Protein AF-A0AAU9AAH5-F1 (afdb_monomer_lite)

InterPro domains:
  IPR025161 Insertion element IS402-like domain [PF13340] (11-84)

Secondary structure (DSSP, 8-state):
--GGG-------HHHHHHHHHHHHHHS---GGGHHHHHHHHHHHHHHHTS---GGGS-HHHH--HHHHHHHHHHHHHTTHHHHHHHTT-S-HHHHHHHHHHHHHHHHHHHHHHHHHHHHHHHHTT--

Organism: Lysobacter enzymogenes (NCBI:txid69)

Radius of gyration: 17.0 Å; chains: 1; bounding box: 35×43×49 Å

Sequence (127 aa):
MNDADATRVWMRDEEWAAIRSVASEIVLLRAVHDGNDRRFVNAALSVMVGNCYWMSLPPEQFGDWKSNRSRNDRWIERGVWAHLVERGAVAEEWSRKIAERSDRHRRQKQRRATRRRVKLLDDDRWE

pLDDT: mean 86.55, std 11.29, range [44.31, 96.44]

Foldseek 3Di:
DDCVQQDQADDDPQLLVLLCVLLCVQDPDDPVCSVLVNLLVSLLLSVQQSVDDLVPDDCVRRNRSVVSVVVSLVCLVSCSLVRCLVSVSHDPSSSVSSVVVSVVSVVVVVVVVVVVVVVVVVVVVPD

Structure (mmCIF, N/CA/C/O backbone):
data_AF-A0AAU9AAH5-F1
#
_entry.id   AF-A0AAU9AAH5-F1
#
loop_
_atom_site.group_PDB
_atom_site.id
_atom_site.type_symbol
_atom_site.label_atom_id
_atom_site.label_alt_id
_atom_site.label_comp_id
_atom_site.label_asym_id
_atom_site.label_entity_id
_atom_site.label_seq_id
_atom_site.pdbx_PDB_ins_code
_atom_site.Cartn_x
_atom_site.Cartn_y
_atom_site.Cartn_z
_atom_site.occupancy
_atom_site.B_iso_or_equiv
_atom_site.auth_seq_id
_atom_site.auth_comp_id
_atom_site.auth_asym_id
_atom_site.auth_atom_id
_atom_site.pdbx_PDB_model_num
ATOM 1 N N . MET A 1 1 ? -5.318 10.405 -19.243 1.00 47.59 1 MET A N 1
ATOM 2 C CA . MET A 1 1 ? -5.981 10.106 -17.955 1.00 47.59 1 MET A CA 1
ATOM 3 C C . MET A 1 1 ? -5.933 11.406 -17.176 1.00 47.59 1 MET A C 1
ATOM 5 O O . MET A 1 1 ? -4.836 11.926 -17.036 1.00 47.59 1 MET A O 1
ATOM 9 N N . ASN A 1 2 ? -7.089 11.995 -16.872 1.00 44.31 2 ASN A N 1
ATOM 10 C CA . ASN A 1 2 ? -7.224 13.384 -16.424 1.00 44.31 2 ASN A CA 1
ATOM 11 C C . ASN A 1 2 ? -6.700 13.537 -14.982 1.00 44.31 2 ASN A C 1
ATOM 13 O O . ASN A 1 2 ? -7.076 12.734 -14.131 1.00 44.31 2 ASN A O 1
ATOM 17 N N . ASP A 1 3 ? -5.883 14.554 -14.693 1.00 51.50 3 ASP A N 1
ATOM 18 C CA . ASP A 1 3 ? -5.394 14.835 -13.326 1.00 51.50 3 ASP A CA 1
ATOM 19 C C . ASP A 1 3 ? -6.527 15.233 -12.358 1.00 51.50 3 ASP A C 1
ATOM 21 O O . ASP A 1 3 ? -6.347 15.214 -11.142 1.00 51.50 3 ASP A O 1
ATOM 25 N N . ALA A 1 4 ? -7.718 15.525 -12.893 1.00 55.56 4 ALA A N 1
ATOM 26 C CA . ALA A 1 4 ? -8.913 15.905 -12.144 1.00 55.56 4 ALA A CA 1
ATOM 27 C C . ALA A 1 4 ? -9.431 14.828 -11.164 1.00 55.56 4 ALA A C 1
ATOM 29 O O . ALA A 1 4 ? -10.118 15.181 -10.213 1.00 55.56 4 ALA A O 1
ATOM 30 N N . ASP A 1 5 ? -9.068 13.550 -11.345 1.00 59.94 5 ASP A N 1
ATOM 31 C CA . ASP A 1 5 ? -9.505 12.444 -10.468 1.00 59.94 5 ASP A CA 1
ATOM 32 C C . ASP A 1 5 ? -8.430 11.995 -9.454 1.00 59.94 5 ASP A C 1
ATOM 34 O O . ASP A 1 5 ? -8.629 11.020 -8.720 1.00 59.94 5 ASP A O 1
ATOM 38 N N . ALA A 1 6 ? -7.268 12.660 -9.415 1.00 74.31 6 ALA A N 1
ATOM 39 C CA . ALA A 1 6 ? -6.146 12.256 -8.572 1.00 74.31 6 ALA A CA 1
ATOM 40 C C . ALA A 1 6 ? -6.395 12.594 -7.089 1.00 74.31 6 ALA A C 1
ATOM 42 O O . ALA A 1 6 ? -6.155 13.714 -6.640 1.00 74.31 6 ALA A O 1
ATOM 43 N N . THR A 1 7 ? -6.824 11.607 -6.302 1.00 85.06 7 THR A N 1
ATOM 44 C CA . THR A 1 7 ? -7.087 11.772 -4.862 1.00 85.06 7 THR A CA 1
ATOM 45 C C . THR A 1 7 ? -5.998 11.110 -4.026 1.00 85.06 7 THR A C 1
ATOM 47 O O . THR A 1 7 ? -5.771 9.905 -4.107 1.00 85.06 7 THR A O 1
ATOM 50 N N . ARG A 1 8 ? -5.330 11.890 -3.174 1.00 90.12 8 ARG A N 1
ATOM 51 C CA . ARG A 1 8 ? -4.369 11.355 -2.199 1.00 90.12 8 ARG A CA 1
ATOM 52 C C . ARG A 1 8 ? -5.121 10.693 -1.049 1.00 90.12 8 ARG A C 1
ATOM 54 O O . ARG A 1 8 ? -6.071 11.266 -0.526 1.00 90.12 8 ARG A O 1
ATOM 61 N N . VAL A 1 9 ? -4.678 9.507 -0.652 1.00 90.75 9 VAL A N 1
ATOM 62 C CA . VAL A 1 9 ? -5.309 8.707 0.402 1.00 90.75 9 VAL A CA 1
ATOM 63 C C . VAL A 1 9 ? -4.529 8.853 1.703 1.00 90.75 9 VAL A C 1
ATOM 65 O O . VAL A 1 9 ? -3.312 8.658 1.735 1.00 90.75 9 VAL A O 1
ATOM 68 N N . TRP A 1 10 ? -5.260 9.154 2.775 1.00 92.00 10 TRP A N 1
ATOM 69 C CA . TRP A 1 10 ? -4.756 9.226 4.142 1.00 92.00 10 TRP A CA 1
ATOM 70 C C . TRP A 1 10 ? -5.583 8.305 5.024 1.00 92.00 10 TRP A C 1
ATOM 72 O O . TRP A 1 10 ? -6.751 8.582 5.281 1.00 92.00 10 TRP A O 1
ATOM 82 N N . MET A 1 11 ? -4.978 7.208 5.470 1.00 92.25 11 MET A N 1
ATOM 83 C CA . MET A 1 11 ? -5.660 6.260 6.344 1.00 92.25 11 MET A CA 1
ATOM 84 C C . MET A 1 11 ? -5.814 6.815 7.755 1.00 92.25 11 MET A C 1
ATOM 86 O O . MET A 1 11 ? -4.875 7.416 8.295 1.00 92.25 11 MET A O 1
ATOM 90 N N . ARG A 1 12 ? -6.948 6.518 8.382 1.00 93.94 12 ARG A N 1
ATOM 91 C CA . ARG A 1 12 ? -7.157 6.651 9.827 1.00 93.94 12 ARG A CA 1
ATOM 92 C C . ARG A 1 12 ? -6.342 5.595 10.580 1.00 93.94 12 ARG A C 1
ATOM 94 O O . ARG A 1 12 ? -5.860 4.622 9.999 1.00 93.94 12 ARG A O 1
ATOM 101 N N . ASP A 1 13 ? -6.169 5.791 11.882 1.00 93.19 13 ASP A N 1
ATOM 102 C CA . ASP A 1 13 ? -5.377 4.879 12.720 1.00 93.19 13 ASP A CA 1
ATOM 103 C C . ASP A 1 13 ? -5.978 3.467 12.761 1.00 93.19 13 ASP A C 1
ATOM 105 O O . ASP A 1 1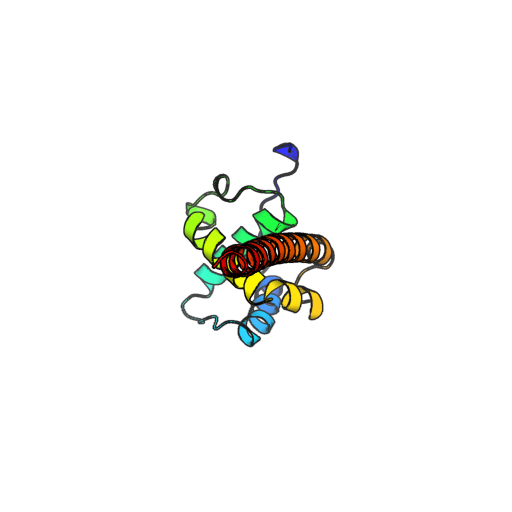3 ? -5.243 2.484 12.711 1.00 93.19 13 ASP A O 1
ATOM 109 N N . GLU A 1 14 ? -7.309 3.364 12.768 1.00 94.38 14 GLU A N 1
ATOM 110 C CA . GLU A 1 14 ? -8.043 2.093 12.717 1.00 94.38 14 GLU A CA 1
ATOM 111 C C . GLU A 1 14 ? -7.816 1.329 11.401 1.00 94.38 14 GLU A C 1
ATOM 113 O O . GLU A 1 14 ? -7.552 0.127 11.414 1.00 94.38 14 GLU A O 1
ATOM 118 N N . GLU A 1 15 ? -7.833 2.036 10.267 1.00 94.62 15 GLU A N 1
ATOM 119 C CA . GLU A 1 15 ? -7.599 1.459 8.939 1.00 94.62 15 GLU A CA 1
ATOM 120 C C . GLU A 1 15 ? -6.155 0.962 8.841 1.00 94.62 15 GLU A C 1
ATOM 122 O O . GLU A 1 15 ? -5.885 -0.129 8.337 1.00 94.62 15 GLU A O 1
ATOM 127 N N . TRP A 1 16 ? -5.215 1.736 9.394 1.00 94.81 16 TRP A N 1
ATOM 128 C CA . TRP A 1 16 ? -3.829 1.308 9.490 1.00 94.81 16 TRP A CA 1
ATOM 129 C C . TRP A 1 16 ? -3.667 0.069 10.373 1.00 94.81 16 TRP A C 1
ATOM 131 O O . TRP A 1 16 ? -2.972 -0.865 9.976 1.00 94.81 16 TRP A O 1
ATOM 141 N N . ALA A 1 17 ? -4.310 0.027 11.539 1.00 94.06 17 ALA A N 1
ATOM 142 C CA . ALA A 1 17 ? -4.227 -1.111 12.448 1.00 94.06 17 ALA A CA 1
ATOM 143 C C . ALA A 1 17 ? -4.736 -2.407 11.791 1.00 94.06 17 ALA A C 1
ATOM 145 O O . ALA A 1 17 ? -4.065 -3.440 11.882 1.00 94.06 17 ALA A O 1
ATOM 146 N N . ALA A 1 18 ? -5.858 -2.342 11.066 1.00 95.06 18 ALA A N 1
ATOM 147 C CA . ALA A 1 18 ? -6.409 -3.476 10.325 1.00 95.06 18 ALA A CA 1
ATOM 148 C C . ALA A 1 18 ? -5.435 -3.984 9.247 1.00 95.06 18 ALA A C 1
ATOM 150 O O . ALA A 1 18 ? -5.104 -5.174 9.206 1.00 95.06 18 ALA A O 1
ATOM 151 N N . ILE A 1 19 ? -4.902 -3.075 8.420 1.00 94.88 19 ILE A N 1
ATOM 152 C CA . ILE A 1 19 ? -3.924 -3.419 7.379 1.00 94.88 19 ILE A CA 1
ATOM 153 C C . ILE A 1 19 ? -2.658 -3.999 7.991 1.00 94.88 19 ILE A C 1
ATOM 155 O O . ILE A 1 19 ? -2.157 -5.014 7.513 1.00 94.88 19 ILE A O 1
ATOM 159 N N . ARG A 1 20 ? -2.126 -3.372 9.042 1.00 94.31 20 ARG A N 1
ATOM 160 C CA . ARG A 1 20 ? -0.901 -3.815 9.705 1.00 94.31 20 ARG A CA 1
ATOM 161 C C . ARG A 1 20 ? -1.053 -5.229 10.248 1.00 94.31 20 ARG A C 1
ATOM 163 O O . ARG A 1 20 ? -0.141 -6.030 10.052 1.00 94.31 20 ARG A O 1
ATOM 170 N N . SER A 1 21 ? -2.184 -5.534 10.887 1.00 93.19 21 SER A N 1
ATOM 171 C CA . SER A 1 21 ? -2.462 -6.863 11.435 1.00 93.19 21 SER A CA 1
ATOM 172 C C . SER A 1 21 ? -2.342 -7.931 10.349 1.00 93.19 21 SER A C 1
ATOM 174 O O . SER A 1 21 ? -1.520 -8.836 10.463 1.00 93.19 21 SER A O 1
ATOM 176 N N . VAL A 1 22 ? -3.079 -7.778 9.249 1.00 94.38 22 VAL A N 1
ATOM 177 C CA . VAL A 1 22 ? -3.106 -8.772 8.164 1.00 94.38 22 VAL A CA 1
ATOM 178 C C . VAL A 1 22 ? -1.808 -8.781 7.356 1.00 94.38 22 VAL A C 1
ATOM 180 O O . VAL A 1 22 ? -1.284 -9.841 7.026 1.00 94.38 22 VAL A O 1
ATOM 183 N N . ALA A 1 23 ? -1.230 -7.616 7.056 1.00 92.56 23 ALA A N 1
ATOM 184 C CA . ALA A 1 23 ? 0.026 -7.542 6.317 1.00 92.56 23 ALA A CA 1
ATOM 185 C C . ALA A 1 23 ? 1.173 -8.217 7.081 1.00 92.56 23 ALA A C 1
ATOM 187 O O . ALA A 1 23 ? 2.036 -8.823 6.444 1.00 92.56 23 ALA A O 1
ATOM 188 N N . SER A 1 24 ? 1.164 -8.162 8.418 1.00 91.88 24 SER A N 1
ATOM 189 C CA . SER A 1 24 ? 2.187 -8.804 9.249 1.00 91.88 24 SER A CA 1
ATOM 190 C C . SER A 1 24 ? 2.214 -10.335 9.135 1.00 91.88 24 SER A C 1
ATOM 192 O O . SER A 1 24 ? 3.262 -10.936 9.363 1.00 91.88 24 SER A O 1
ATOM 194 N N . GLU A 1 25 ? 1.111 -10.956 8.699 1.00 90.94 25 GLU A N 1
ATOM 195 C CA . GLU A 1 25 ? 1.025 -12.401 8.445 1.00 90.94 25 GLU A CA 1
ATOM 196 C C . GLU A 1 25 ? 1.828 -12.821 7.194 1.00 90.94 25 GLU A C 1
ATOM 198 O O . GLU A 1 25 ? 2.299 -13.953 7.107 1.00 90.94 25 GLU A O 1
ATOM 203 N N . ILE A 1 26 ? 2.026 -11.913 6.226 1.00 90.00 26 ILE A N 1
ATOM 204 C CA . ILE A 1 26 ? 2.694 -12.208 4.938 1.00 90.00 26 ILE A CA 1
ATOM 205 C C . ILE A 1 26 ? 4.072 -11.552 4.843 1.00 90.00 26 ILE A C 1
ATOM 207 O O . ILE A 1 26 ? 5.007 -12.086 4.235 1.00 90.00 26 ILE A O 1
ATOM 211 N N . VAL A 1 27 ? 4.209 -10.347 5.391 1.00 89.94 27 VAL A N 1
ATOM 212 C CA . VAL A 1 27 ? 5.442 -9.566 5.349 1.00 89.94 27 VAL A CA 1
ATOM 213 C C . VAL A 1 27 ? 5.820 -9.107 6.742 1.00 89.94 27 VAL A C 1
ATOM 215 O O . VAL A 1 27 ? 4.999 -8.609 7.499 1.00 89.94 27 VAL A O 1
ATOM 218 N N . LEU A 1 28 ? 7.107 -9.203 7.062 1.00 83.25 28 LEU A N 1
ATOM 219 C CA . LEU A 1 28 ? 7.612 -8.707 8.333 1.00 83.25 28 LEU A CA 1
ATOM 220 C C . LEU A 1 28 ? 7.544 -7.171 8.364 1.00 83.25 28 LEU A C 1
ATOM 222 O O . LEU A 1 28 ? 8.419 -6.494 7.818 1.00 83.25 28 LEU A O 1
ATOM 226 N N . LEU A 1 29 ? 6.516 -6.634 9.017 1.00 82.31 29 LEU A N 1
ATOM 227 C CA . LEU A 1 29 ? 6.437 -5.228 9.406 1.00 82.31 29 LEU A CA 1
ATOM 228 C C . LEU A 1 29 ? 7.091 -5.069 10.776 1.00 82.31 29 LEU A C 1
ATOM 230 O O . LEU A 1 29 ? 6.732 -5.760 11.730 1.00 82.31 29 LEU A O 1
ATOM 234 N N . ARG A 1 30 ? 8.081 -4.182 10.885 1.00 74.31 30 ARG A N 1
ATOM 235 C CA . ARG A 1 30 ? 8.781 -3.949 12.155 1.00 74.31 30 ARG A CA 1
ATOM 236 C C . ARG A 1 30 ? 8.164 -2.742 12.845 1.00 74.31 30 ARG A C 1
ATOM 238 O O . ARG A 1 30 ? 8.076 -1.685 12.235 1.00 74.31 30 ARG A O 1
ATOM 245 N N . ALA A 1 31 ? 7.840 -2.863 14.133 1.00 71.88 31 ALA A N 1
ATOM 246 C CA . ALA A 1 31 ? 7.253 -1.767 14.914 1.00 71.88 31 ALA A CA 1
ATOM 247 C C . ALA A 1 31 ? 8.096 -0.473 14.877 1.00 71.88 31 ALA A C 1
ATOM 249 O O . ALA A 1 31 ? 7.547 0.620 14.834 1.00 71.88 31 ALA A O 1
ATOM 250 N N . VAL A 1 32 ? 9.428 -0.591 14.800 1.00 71.50 32 VAL A N 1
ATOM 251 C CA . VAL A 1 32 ? 10.354 0.554 14.663 1.00 71.50 32 VAL A CA 1
ATOM 252 C C . VAL A 1 32 ? 10.175 1.342 13.355 1.00 71.50 32 VAL A C 1
ATOM 254 O O . VAL A 1 32 ? 10.603 2.487 13.250 1.00 71.50 32 VAL A O 1
ATOM 257 N N . HIS A 1 33 ? 9.545 0.745 12.343 1.00 81.19 33 HIS A N 1
ATOM 258 C CA . HIS A 1 33 ? 9.301 1.357 11.041 1.00 81.19 33 HIS A CA 1
ATOM 259 C C . HIS A 1 33 ? 7.826 1.692 10.810 1.00 81.19 33 HIS A C 1
ATOM 261 O O . HIS A 1 33 ? 7.484 2.061 9.692 1.00 81.19 33 HIS A O 1
ATOM 267 N N . ASP A 1 34 ? 6.967 1.630 11.834 1.00 76.06 34 ASP A N 1
ATOM 268 C CA . ASP A 1 34 ? 5.512 1.765 11.675 1.00 76.06 34 ASP A CA 1
ATOM 269 C C . ASP A 1 34 ? 5.106 3.057 10.948 1.00 76.06 34 ASP A C 1
ATOM 271 O O . ASP A 1 34 ? 4.310 3.027 10.012 1.00 76.06 34 ASP A O 1
ATOM 275 N N . GLY A 1 35 ? 5.747 4.184 11.283 1.00 79.69 35 GLY A N 1
ATOM 276 C CA . GLY A 1 35 ? 5.521 5.456 10.592 1.00 79.69 35 GLY A CA 1
ATOM 277 C C . GLY A 1 35 ? 5.924 5.429 9.112 1.00 79.69 35 GLY A C 1
ATOM 278 O O . GLY A 1 35 ? 5.211 5.964 8.266 1.00 79.69 35 GLY A O 1
ATOM 279 N N . ASN A 1 36 ? 7.031 4.764 8.769 1.00 87.69 36 ASN A N 1
ATOM 280 C CA . ASN A 1 36 ? 7.481 4.622 7.381 1.00 87.69 36 ASN A CA 1
ATOM 281 C C . ASN A 1 36 ? 6.620 3.613 6.601 1.00 87.69 36 ASN A C 1
ATOM 283 O O . ASN A 1 36 ? 6.341 3.806 5.419 1.00 87.69 36 ASN A O 1
ATOM 287 N N . ASP A 1 37 ? 6.168 2.553 7.267 1.00 92.12 37 ASP A N 1
ATOM 288 C CA . ASP A 1 37 ? 5.310 1.524 6.692 1.00 92.12 37 ASP A CA 1
ATOM 289 C C . ASP A 1 37 ? 3.916 2.083 6.397 1.00 92.12 37 ASP A C 1
ATOM 291 O O . ASP A 1 37 ? 3.436 1.944 5.270 1.00 92.12 37 ASP A O 1
ATOM 295 N N . ARG A 1 38 ? 3.318 2.826 7.336 1.00 94.25 38 ARG A N 1
ATOM 296 C CA . ARG A 1 38 ? 2.050 3.536 7.123 1.00 94.25 38 ARG A CA 1
ATOM 297 C C . ARG A 1 38 ? 2.151 4.547 5.986 1.00 94.25 38 ARG A C 1
ATOM 299 O O . ARG A 1 38 ? 1.281 4.604 5.119 1.00 94.25 38 ARG A O 1
ATOM 306 N N . ARG A 1 39 ? 3.234 5.326 5.961 1.00 93.81 39 ARG A N 1
ATOM 307 C CA . ARG A 1 39 ? 3.506 6.313 4.910 1.00 93.81 39 ARG A CA 1
ATOM 308 C C . ARG A 1 39 ? 3.604 5.671 3.528 1.00 93.81 39 ARG A C 1
ATOM 310 O O . ARG A 1 39 ? 3.008 6.168 2.573 1.00 93.81 39 ARG A O 1
ATOM 317 N N . PHE A 1 40 ? 4.297 4.537 3.436 1.00 95.19 40 PHE A N 1
ATOM 318 C CA . PHE A 1 40 ? 4.337 3.724 2.225 1.00 95.19 40 PHE A CA 1
ATOM 319 C C . PHE A 1 40 ? 2.935 3.247 1.812 1.00 95.19 40 PHE A C 1
ATOM 321 O O . PHE A 1 40 ? 2.583 3.360 0.638 1.00 95.19 40 PHE A O 1
ATOM 328 N N . VAL A 1 41 ? 2.121 2.742 2.745 1.00 95.38 41 VAL A N 1
ATOM 329 C CA . VAL A 1 41 ? 0.773 2.244 2.426 1.00 95.38 41 VAL A CA 1
ATOM 330 C C . VAL A 1 41 ? -0.144 3.376 1.951 1.00 95.38 41 VAL A C 1
ATOM 332 O O . VAL A 1 41 ? -0.812 3.205 0.933 1.00 95.38 41 VAL A O 1
ATOM 335 N N . ASN A 1 42 ? -0.100 4.561 2.571 1.00 95.56 42 ASN A N 1
ATOM 336 C CA . ASN A 1 42 ? -0.801 5.754 2.067 1.00 95.56 42 ASN A CA 1
ATOM 337 C C . ASN A 1 42 ? -0.377 6.092 0.622 1.00 95.56 42 ASN A C 1
ATOM 339 O O . ASN A 1 42 ? -1.215 6.389 -0.237 1.00 95.56 42 ASN A O 1
ATOM 343 N N . ALA A 1 43 ? 0.926 6.001 0.322 1.00 95.88 43 ALA A N 1
ATOM 344 C CA . ALA A 1 43 ? 1.457 6.239 -1.021 1.00 95.88 43 ALA A CA 1
ATOM 345 C C . ALA A 1 43 ? 0.917 5.214 -2.032 1.00 95.88 43 ALA A C 1
ATOM 347 O O . ALA A 1 43 ? 0.453 5.576 -3.115 1.00 95.88 43 ALA A O 1
ATOM 348 N N . ALA A 1 44 ? 0.934 3.933 -1.660 1.00 96.00 44 ALA A N 1
ATOM 349 C CA . ALA A 1 44 ? 0.438 2.851 -2.496 1.00 96.00 44 ALA A CA 1
ATOM 350 C C . ALA A 1 44 ? -1.069 2.965 -2.756 1.00 96.00 44 ALA A C 1
ATOM 352 O O . ALA A 1 44 ? -1.492 2.838 -3.904 1.00 96.00 44 ALA A O 1
ATOM 353 N N . LEU A 1 45 ? -1.875 3.280 -1.740 1.00 95.31 45 LEU A N 1
ATOM 354 C CA . LEU A 1 45 ? -3.318 3.486 -1.893 1.00 95.31 45 LEU A CA 1
ATOM 355 C C . LEU A 1 45 ? -3.641 4.692 -2.782 1.00 95.31 45 LEU A C 1
ATOM 357 O O . LEU A 1 45 ? -4.501 4.589 -3.656 1.00 95.31 45 LEU A O 1
ATOM 361 N N . SER A 1 46 ? -2.901 5.795 -2.649 1.00 94.69 46 SER A N 1
ATOM 362 C CA . SER A 1 46 ? -3.055 6.965 -3.529 1.00 94.69 46 SER A CA 1
ATOM 363 C C . SER A 1 46 ? -2.861 6.598 -5.007 1.00 94.69 46 SER A C 1
ATOM 365 O O . SER A 1 46 ? -3.586 7.067 -5.880 1.00 94.69 46 SER A O 1
ATOM 367 N N . VAL A 1 47 ? -1.926 5.692 -5.304 1.00 93.62 47 VAL A N 1
ATOM 368 C CA . VAL A 1 47 ? -1.680 5.213 -6.674 1.00 93.62 47 VAL A CA 1
ATOM 369 C C . VAL A 1 47 ? -2.693 4.156 -7.115 1.00 93.62 47 VAL A C 1
ATOM 371 O O . VAL A 1 47 ? -3.135 4.150 -8.268 1.00 93.62 47 VAL A O 1
ATOM 374 N N . MET A 1 48 ? -3.058 3.231 -6.228 1.00 92.75 48 MET A N 1
ATOM 375 C CA . MET A 1 48 ? -3.914 2.1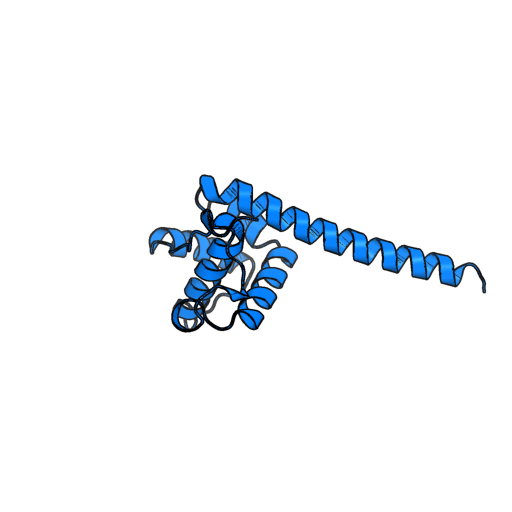00 -6.582 1.00 92.75 48 MET A CA 1
ATOM 376 C C . MET A 1 48 ? -5.401 2.448 -6.642 1.00 92.75 48 MET A C 1
ATOM 378 O O . MET A 1 48 ? -6.129 1.908 -7.472 1.00 92.75 48 MET A O 1
ATOM 382 N N . VAL A 1 49 ? -5.851 3.350 -5.780 1.00 91.81 49 VAL A N 1
ATOM 383 C CA . VAL A 1 49 ? -7.264 3.707 -5.613 1.00 91.81 49 VAL A CA 1
ATOM 384 C C . VAL A 1 49 ? -7.512 5.125 -6.110 1.00 91.81 49 VAL A C 1
ATOM 386 O O . VAL A 1 49 ? -8.474 5.367 -6.846 1.00 91.81 49 VAL A O 1
ATOM 389 N N . GLY A 1 50 ? -6.621 6.035 -5.719 1.00 86.12 50 GLY A N 1
ATOM 390 C CA . GLY A 1 50 ? -6.708 7.468 -5.974 1.00 86.12 50 GLY A CA 1
ATOM 391 C C . GLY A 1 50 ? -6.238 7.912 -7.354 1.00 86.12 50 GLY A C 1
ATOM 392 O O . GLY A 1 50 ? -6.237 9.101 -7.629 1.00 86.12 50 GLY A O 1
ATOM 393 N N . ASN A 1 51 ? -5.828 6.980 -8.222 1.00 84.06 51 ASN A N 1
ATOM 394 C CA . ASN A 1 51 ? -5.345 7.262 -9.577 1.00 84.06 51 ASN A CA 1
ATOM 395 C C . ASN A 1 51 ? -4.161 8.244 -9.662 1.00 84.06 51 ASN A C 1
ATOM 397 O O . ASN A 1 51 ? -3.874 8.761 -10.740 1.00 84.06 51 ASN A O 1
ATOM 401 N N . CYS A 1 52 ? -3.420 8.444 -8.569 1.00 89.88 52 CYS A N 1
ATOM 402 C CA . CYS A 1 52 ? -2.186 9.217 -8.597 1.00 89.88 52 CYS A CA 1
ATOM 403 C C . CYS A 1 52 ? -1.077 8.480 -9.361 1.00 89.88 52 CYS A C 1
ATOM 405 O O . CYS A 1 52 ? -1.031 7.246 -9.421 1.00 89.88 52 CYS A O 1
ATOM 407 N N . TYR A 1 53 ? -0.116 9.245 -9.872 1.00 90.88 53 TYR A N 1
ATOM 408 C CA . TYR A 1 53 ? 1.149 8.701 -10.344 1.00 90.88 53 TYR A CA 1
ATOM 409 C C . TYR A 1 53 ? 2.169 8.702 -9.208 1.00 90.88 53 TYR A C 1
ATOM 411 O O . TYR A 1 53 ? 2.215 9.621 -8.399 1.00 90.88 53 TYR A O 1
ATOM 419 N N . TRP A 1 54 ? 3.051 7.702 -9.172 1.00 93.31 54 TRP A N 1
ATOM 420 C CA . TRP A 1 54 ? 4.141 7.666 -8.190 1.00 93.31 54 TRP A CA 1
ATOM 421 C C . TRP A 1 54 ? 4.973 8.957 -8.190 1.00 93.31 54 TRP A C 1
ATOM 423 O O . TRP A 1 54 ? 5.291 9.481 -7.130 1.00 93.31 54 TRP A O 1
ATOM 433 N N . MET A 1 55 ? 5.277 9.493 -9.376 1.00 92.94 55 MET A N 1
ATOM 434 C CA . MET A 1 55 ? 6.094 10.701 -9.549 1.00 92.94 55 MET A CA 1
ATOM 435 C C . MET A 1 55 ? 5.381 11.993 -9.125 1.00 92.94 55 MET A C 1
ATOM 437 O O . MET A 1 55 ? 6.042 13.010 -8.961 1.00 92.94 55 MET A O 1
ATOM 441 N N . SER A 1 56 ? 4.054 11.969 -8.958 1.00 91.44 56 SER A N 1
ATOM 442 C CA . SER A 1 56 ? 3.265 13.137 -8.548 1.00 91.44 56 SER A CA 1
ATOM 443 C C . SER A 1 56 ? 3.016 13.189 -7.034 1.00 91.44 56 SER A C 1
ATOM 445 O O . SER A 1 56 ? 2.302 14.074 -6.555 1.00 91.44 56 SER A O 1
ATOM 447 N N . LEU A 1 57 ? 3.547 12.228 -6.269 1.00 90.88 57 LEU A N 1
ATOM 448 C CA . LEU A 1 57 ? 3.424 12.198 -4.813 1.00 90.88 57 LEU A CA 1
ATOM 449 C C . LEU A 1 57 ? 4.533 13.044 -4.159 1.00 90.88 57 LEU A C 1
ATOM 451 O O . LEU A 1 57 ? 5.707 12.796 -4.437 1.00 90.88 57 LEU A O 1
ATOM 455 N N . PRO A 1 58 ? 4.193 13.996 -3.266 1.00 91.31 58 PRO A N 1
ATOM 456 C CA . PRO A 1 58 ? 5.190 14.804 -2.563 1.00 91.31 58 PRO A CA 1
ATOM 457 C C . PRO A 1 58 ? 6.118 13.937 -1.687 1.00 91.31 58 PRO A C 1
ATOM 459 O O . PRO A 1 58 ? 5.621 13.212 -0.811 1.00 91.31 58 PRO A O 1
ATOM 462 N N . PRO A 1 59 ? 7.450 13.988 -1.872 1.00 89.94 59 PRO A N 1
ATOM 463 C CA . PRO A 1 59 ? 8.386 13.112 -1.169 1.00 89.94 59 PRO A CA 1
ATOM 464 C C . PRO A 1 59 ? 8.499 13.431 0.325 1.00 89.94 59 PRO A C 1
ATOM 466 O O . PRO A 1 59 ? 8.780 12.531 1.112 1.00 89.94 59 PRO A O 1
ATOM 469 N N . GLU A 1 60 ? 8.206 14.660 0.746 1.00 90.81 60 GLU A N 1
ATOM 470 C CA . GLU A 1 60 ? 8.046 15.088 2.145 1.00 90.81 60 GLU A CA 1
ATOM 471 C C . GLU A 1 60 ? 6.813 14.484 2.830 1.00 90.81 60 GLU A C 1
ATOM 473 O O . GLU A 1 60 ? 6.809 14.312 4.047 1.00 90.81 60 GLU A O 1
ATOM 478 N N . GLN A 1 61 ? 5.821 14.003 2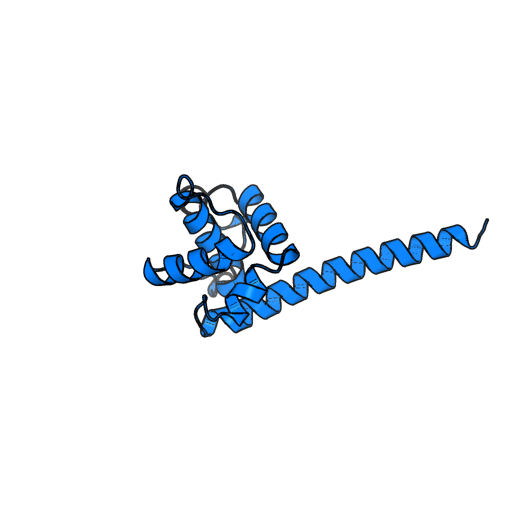.079 1.00 90.62 61 GLN A N 1
ATOM 479 C CA . GLN A 1 6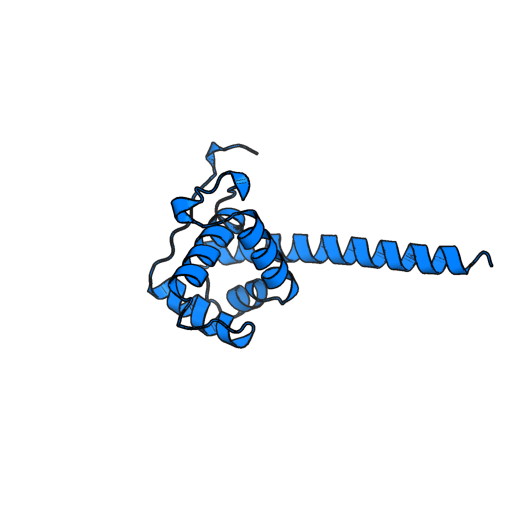1 ? 4.615 13.370 2.632 1.00 90.62 61 GLN A CA 1
ATOM 480 C C . GLN A 1 61 ? 4.606 11.852 2.476 1.00 90.62 61 GLN A C 1
ATOM 482 O O . GLN A 1 61 ? 4.195 11.158 3.400 1.00 90.62 61 GLN A O 1
ATOM 487 N N . PHE A 1 62 ? 5.133 11.320 1.371 1.00 91.31 62 PHE A N 1
ATOM 488 C CA . PHE A 1 62 ? 5.033 9.894 1.032 1.00 91.31 62 PHE A CA 1
ATOM 489 C C . PHE A 1 62 ? 6.378 9.161 0.979 1.00 91.31 62 PHE A C 1
ATOM 491 O O . PHE A 1 62 ? 6.404 7.933 0.966 1.00 91.31 62 PHE A O 1
ATOM 498 N N . GLY A 1 63 ? 7.497 9.883 1.001 1.00 90.75 63 GLY A N 1
ATOM 499 C CA . GLY A 1 63 ? 8.834 9.314 0.853 1.00 90.75 63 GLY A CA 1
ATOM 500 C C . GLY A 1 63 ? 9.227 9.123 -0.610 1.00 90.75 63 GLY A C 1
ATOM 501 O O . GLY A 1 63 ? 8.529 9.560 -1.525 1.00 90.75 63 GLY A O 1
ATOM 502 N N . ASP A 1 64 ? 10.371 8.476 -0.834 1.00 93.62 64 ASP A N 1
ATOM 503 C CA . ASP A 1 64 ? 10.909 8.271 -2.178 1.00 93.62 64 ASP A CA 1
ATOM 504 C C . ASP A 1 64 ? 10.000 7.372 -3.032 1.00 93.62 64 ASP A C 1
ATOM 506 O O . ASP A 1 64 ? 9.748 6.200 -2.726 1.00 93.62 64 ASP A O 1
ATOM 510 N N . TRP A 1 65 ? 9.534 7.91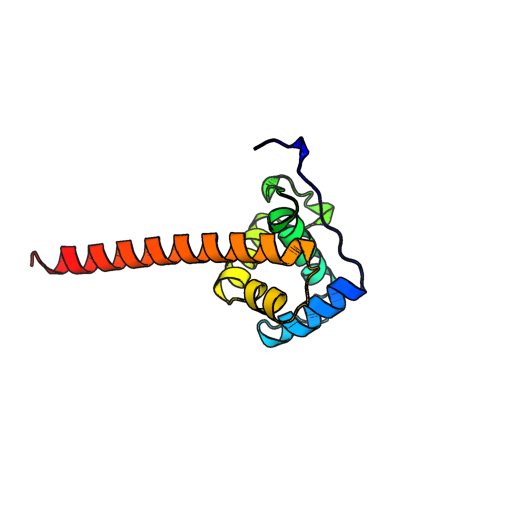8 -4.155 1.00 94.69 65 TRP A N 1
ATOM 511 C CA . TRP A 1 65 ? 8.582 7.240 -5.026 1.00 94.69 65 TRP A CA 1
ATOM 512 C C . TRP A 1 65 ? 9.173 5.991 -5.694 1.00 94.69 65 TRP A C 1
ATOM 514 O O . TRP A 1 65 ? 8.433 5.037 -5.946 1.00 94.69 65 TRP A O 1
ATOM 524 N N . LYS A 1 66 ? 10.488 5.951 -5.970 1.00 94.44 66 LYS A N 1
ATOM 525 C CA . LYS A 1 66 ? 11.141 4.783 -6.596 1.00 94.44 66 LYS A CA 1
ATOM 526 C C . LYS A 1 66 ? 11.160 3.597 -5.636 1.00 94.44 66 LYS A C 1
ATOM 528 O O . LYS A 1 66 ? 10.805 2.475 -6.018 1.00 94.44 66 LYS A O 1
ATOM 533 N N . SER A 1 67 ? 11.526 3.859 -4.386 1.00 93.38 67 SER A N 1
ATOM 534 C CA . SER A 1 67 ? 11.534 2.889 -3.293 1.00 93.38 67 SER A CA 1
ATOM 535 C C . SER A 1 67 ? 10.126 2.376 -3.002 1.00 93.38 67 SER A C 1
ATOM 537 O O . SER A 1 67 ? 9.912 1.162 -2.949 1.00 93.38 67 SER A O 1
ATOM 539 N N . ASN A 1 68 ? 9.145 3.278 -2.915 1.00 95.50 68 ASN A N 1
ATOM 540 C CA . ASN A 1 68 ? 7.746 2.913 -2.696 1.00 95.50 68 ASN A CA 1
ATOM 541 C C . ASN A 1 68 ? 7.175 2.081 -3.841 1.00 95.50 68 ASN A C 1
ATOM 543 O O . ASN A 1 68 ? 6.574 1.038 -3.590 1.00 95.50 68 ASN A O 1
ATOM 547 N N . ARG A 1 69 ? 7.418 2.472 -5.096 1.00 94.81 69 ARG A N 1
ATOM 548 C CA . ARG A 1 69 ? 6.999 1.688 -6.262 1.00 94.81 69 ARG A CA 1
ATOM 549 C C . ARG A 1 69 ? 7.573 0.271 -6.213 1.00 94.81 69 ARG A C 1
ATOM 551 O O . ARG A 1 69 ? 6.829 -0.693 -6.353 1.00 94.81 69 ARG A O 1
ATOM 558 N N . SER A 1 70 ? 8.873 0.141 -5.953 1.00 93.69 70 SER A N 1
ATOM 559 C CA . SER A 1 70 ? 9.550 -1.162 -5.878 1.00 93.69 70 SER A CA 1
ATOM 560 C C . SER A 1 70 ? 9.025 -2.018 -4.719 1.00 93.69 70 SER A C 1
ATOM 562 O O . SER A 1 70 ? 8.899 -3.237 -4.828 1.00 93.69 70 SER A O 1
ATOM 564 N N . ARG A 1 71 ? 8.695 -1.394 -3.582 1.00 94.75 71 ARG A N 1
ATOM 565 C CA . ARG A 1 71 ? 8.057 -2.064 -2.441 1.00 94.75 71 ARG A CA 1
ATOM 566 C C . ARG A 1 71 ? 6.627 -2.505 -2.767 1.00 94.75 71 ARG A C 1
ATOM 568 O O . ARG A 1 71 ? 6.276 -3.633 -2.434 1.00 94.75 71 ARG A O 1
ATOM 575 N N . ASN A 1 72 ? 5.850 -1.672 -3.454 1.00 95.25 72 ASN A N 1
ATOM 576 C CA . ASN A 1 72 ? 4.498 -2.000 -3.894 1.00 95.25 72 ASN A CA 1
ATOM 577 C C . ASN A 1 72 ? 4.487 -3.171 -4.883 1.00 95.25 72 ASN A C 1
ATOM 579 O O . ASN A 1 72 ? 3.696 -4.094 -4.718 1.00 95.25 72 ASN A O 1
ATOM 583 N N . ASP A 1 73 ? 5.399 -3.176 -5.856 1.00 92.69 73 ASP A N 1
ATOM 584 C CA . ASP A 1 73 ? 5.538 -4.286 -6.804 1.00 92.69 73 ASP A CA 1
ATOM 585 C C . ASP A 1 73 ? 5.829 -5.602 -6.054 1.00 92.69 73 ASP A C 1
ATOM 587 O O . ASP A 1 73 ? 5.155 -6.605 -6.284 1.00 92.69 73 ASP A O 1
ATOM 591 N N . ARG A 1 74 ? 6.723 -5.586 -5.051 1.00 92.00 74 ARG A N 1
ATOM 592 C CA . ARG A 1 74 ? 6.964 -6.756 -4.180 1.00 92.00 74 ARG A CA 1
ATOM 593 C C . ARG A 1 74 ? 5.722 -7.195 -3.396 1.00 92.00 74 ARG A C 1
ATOM 595 O O . ARG A 1 74 ? 5.529 -8.391 -3.202 1.00 92.00 74 ARG A O 1
ATOM 602 N N . TRP A 1 75 ? 4.895 -6.264 -2.920 1.00 94.62 75 TRP A N 1
ATOM 603 C CA . TRP A 1 75 ? 3.652 -6.586 -2.203 1.00 94.62 75 TRP A CA 1
ATOM 604 C C . TRP A 1 75 ? 2.616 -7.238 -3.115 1.00 94.62 75 TRP A C 1
ATOM 606 O O . TRP A 1 75 ? 1.991 -8.221 -2.723 1.00 94.62 75 TRP A O 1
ATOM 616 N N . ILE A 1 76 ? 2.476 -6.738 -4.345 1.00 94.00 76 ILE A N 1
ATOM 617 C CA . ILE A 1 76 ? 1.627 -7.352 -5.369 1.00 94.00 76 ILE A CA 1
ATOM 618 C C . ILE A 1 76 ? 2.113 -8.774 -5.680 1.00 94.00 76 ILE A C 1
ATOM 620 O O . ILE A 1 76 ? 1.312 -9.711 -5.716 1.00 94.00 76 ILE A O 1
ATOM 624 N N . GLU A 1 77 ? 3.421 -8.948 -5.882 1.00 90.12 77 GLU A N 1
ATOM 625 C CA . GLU A 1 77 ? 4.033 -10.246 -6.191 1.00 90.12 77 GLU A CA 1
ATOM 626 C C . GLU A 1 77 ? 3.846 -11.265 -5.068 1.00 90.12 77 GLU A C 1
ATOM 628 O O . GLU A 1 77 ? 3.520 -12.418 -5.339 1.00 90.12 77 GLU A O 1
ATOM 633 N N . ARG A 1 78 ? 3.992 -10.832 -3.812 1.00 90.88 78 ARG A N 1
ATOM 634 C CA . ARG A 1 78 ? 3.760 -11.668 -2.625 1.00 90.88 78 ARG A CA 1
ATOM 635 C C . ARG A 1 78 ? 2.281 -11.872 -2.292 1.00 90.88 78 ARG A C 1
ATOM 637 O O . ARG A 1 78 ? 1.978 -12.587 -1.349 1.00 90.88 78 ARG A O 1
ATOM 644 N N . GLY A 1 79 ? 1.366 -11.239 -3.028 1.00 93.12 79 GLY A N 1
ATOM 645 C CA . GLY A 1 79 ? -0.073 -11.359 -2.793 1.00 93.12 79 GLY A CA 1
ATOM 646 C C . GLY A 1 79 ? -0.588 -10.613 -1.560 1.00 93.12 79 GLY A C 1
ATOM 647 O O . GLY A 1 79 ? -1.736 -10.822 -1.189 1.00 93.12 79 GLY A O 1
ATOM 648 N N . VAL A 1 80 ? 0.202 -9.709 -0.967 1.00 95.75 80 VAL A N 1
ATOM 649 C CA . VAL A 1 80 ? -0.178 -8.969 0.252 1.00 95.75 80 VAL A CA 1
ATOM 650 C C . VAL A 1 80 ? -1.490 -8.216 0.043 1.00 95.75 80 VAL A C 1
ATOM 652 O O . VAL A 1 80 ? -2.414 -8.351 0.832 1.00 95.75 80 VAL A O 1
ATOM 655 N N . TRP A 1 81 ? -1.608 -7.478 -1.063 1.00 96.12 81 TRP A N 1
ATOM 656 C CA . TRP A 1 81 ? -2.825 -6.728 -1.386 1.00 96.12 81 TRP A CA 1
ATOM 657 C C . TRP A 1 81 ? -4.046 -7.614 -1.615 1.00 96.12 81 TRP A C 1
ATOM 659 O O . TRP A 1 81 ? -5.139 -7.254 -1.194 1.00 96.12 81 TRP A O 1
ATOM 669 N N . ALA A 1 82 ? -3.864 -8.772 -2.253 1.00 94.19 82 ALA A N 1
ATOM 670 C CA . ALA A 1 82 ? -4.955 -9.718 -2.458 1.00 94.19 82 ALA A CA 1
ATOM 671 C C . ALA A 1 82 ? -5.460 -10.263 -1.115 1.00 94.19 82 ALA A C 1
ATOM 673 O O . ALA A 1 82 ? -6.664 -10.310 -0.892 1.00 94.19 82 ALA A O 1
ATOM 674 N N . HIS A 1 83 ? -4.544 -10.580 -0.200 1.00 94.94 83 HIS A N 1
ATOM 675 C CA . HIS A 1 83 ? -4.905 -11.068 1.124 1.00 94.94 83 HIS A CA 1
ATOM 676 C C . HIS A 1 83 ? -5.546 -9.988 2.006 1.00 94.94 83 HIS A C 1
ATOM 678 O O . HIS A 1 83 ? -6.481 -10.268 2.748 1.00 94.94 83 HIS A O 1
ATOM 684 N N . LEU A 1 84 ? -5.098 -8.733 1.893 1.00 96.38 84 LEU A N 1
ATOM 685 C CA . LEU A 1 84 ? -5.736 -7.598 2.566 1.00 96.38 84 LEU A CA 1
ATOM 686 C C . LEU A 1 84 ? -7.198 -7.423 2.134 1.00 96.38 84 LEU A C 1
ATOM 688 O O . LEU A 1 84 ? -8.054 -7.178 2.981 1.00 96.38 84 LEU A O 1
ATOM 692 N N . VAL A 1 85 ? -7.480 -7.573 0.836 1.00 96.19 85 VAL A N 1
ATOM 693 C CA . VAL A 1 85 ? -8.849 -7.544 0.297 1.00 96.19 85 VAL A CA 1
ATOM 694 C C . VAL A 1 85 ? -9.661 -8.735 0.805 1.00 96.19 85 VAL A C 1
ATOM 696 O O . VAL A 1 85 ? -10.766 -8.551 1.301 1.00 96.19 85 VAL A O 1
ATOM 699 N N . GLU A 1 86 ? -9.105 -9.945 0.732 1.00 94.94 86 GLU A N 1
ATOM 700 C CA . GLU A 1 86 ? -9.760 -11.184 1.176 1.00 94.94 86 GLU A CA 1
ATOM 701 C C . GLU A 1 86 ? -10.156 -11.148 2.659 1.00 94.94 86 GLU A C 1
ATOM 703 O O . GLU A 1 86 ? -11.230 -11.613 3.032 1.00 94.94 86 GLU A O 1
ATOM 708 N N . ARG A 1 87 ? -9.308 -10.562 3.509 1.00 96.44 87 ARG A N 1
ATOM 709 C CA . ARG A 1 87 ? -9.534 -10.455 4.957 1.00 96.44 87 ARG A CA 1
ATOM 710 C C . ARG A 1 87 ? -10.355 -9.229 5.363 1.00 96.44 87 ARG A C 1
ATOM 712 O O . ARG A 1 87 ? -10.545 -9.019 6.557 1.00 96.44 87 ARG A O 1
ATOM 719 N N . GLY A 1 88 ? -10.808 -8.410 4.408 1.00 95.25 88 GLY A N 1
ATOM 720 C CA . GLY A 1 88 ? -11.572 -7.190 4.690 1.00 95.25 88 GLY A CA 1
ATOM 721 C C . GLY A 1 88 ? -10.778 -6.130 5.461 1.00 95.25 88 GLY A C 1
ATOM 722 O O . GLY A 1 88 ? -11.358 -5.319 6.173 1.00 95.25 88 GLY A O 1
ATOM 723 N N . ALA A 1 89 ? -9.446 -6.141 5.352 1.00 94.94 89 ALA A N 1
ATOM 724 C CA . ALA A 1 89 ? -8.569 -5.212 6.071 1.00 94.94 89 ALA A CA 1
ATOM 725 C C . ALA A 1 89 ? -8.496 -3.822 5.422 1.00 94.94 89 ALA A C 1
ATOM 727 O O . ALA A 1 89 ? -7.906 -2.903 5.982 1.00 94.94 89 ALA A O 1
ATOM 728 N N . VAL A 1 90 ? -9.052 -3.675 4.221 1.00 94.62 90 VAL A N 1
ATOM 729 C CA . VAL A 1 90 ? -9.154 -2.418 3.478 1.00 94.62 90 VAL A CA 1
ATOM 730 C C . VAL A 1 90 ? -10.623 -2.070 3.277 1.00 94.62 90 VAL A C 1
ATOM 732 O O . VAL A 1 90 ? -11.467 -2.962 3.208 1.00 94.62 90 VAL A O 1
ATOM 735 N N . ALA A 1 91 ? -10.921 -0.778 3.138 1.00 90.88 91 ALA A N 1
ATOM 736 C CA . ALA A 1 91 ? -12.279 -0.312 2.894 1.00 90.88 91 ALA A CA 1
ATOM 737 C C . ALA A 1 91 ? -12.896 -0.969 1.641 1.00 90.88 91 ALA A C 1
ATOM 739 O O . ALA A 1 91 ? -12.198 -1.285 0.662 1.00 90.88 91 ALA A O 1
ATOM 740 N N . GLU A 1 92 ? -14.210 -1.191 1.658 1.00 88.75 92 GLU A N 1
ATOM 741 C CA . GLU A 1 92 ? -14.920 -1.894 0.584 1.00 88.75 92 GLU A CA 1
ATOM 742 C C . GLU A 1 92 ? -14.761 -1.163 -0.760 1.00 88.75 92 GLU A C 1
ATOM 744 O O . GLU A 1 92 ? -14.494 -1.780 -1.797 1.00 88.75 92 GLU A O 1
ATOM 749 N N . GLU A 1 93 ? -14.796 0.171 -0.744 1.00 87.38 93 GLU A N 1
ATOM 750 C CA . GLU A 1 93 ? -14.615 0.998 -1.933 1.00 87.38 93 GLU A CA 1
ATOM 751 C C . GLU A 1 93 ? -13.194 0.919 -2.522 1.00 87.38 93 GLU A C 1
ATOM 753 O O . GLU A 1 93 ? -12.997 1.144 -3.723 1.00 87.38 93 GLU A O 1
ATOM 758 N N . TRP A 1 94 ? -12.191 0.563 -1.712 1.00 92.06 94 TRP A N 1
ATOM 759 C CA . TRP A 1 94 ? -10.812 0.355 -2.167 1.00 92.06 94 TRP A CA 1
ATOM 760 C C . TR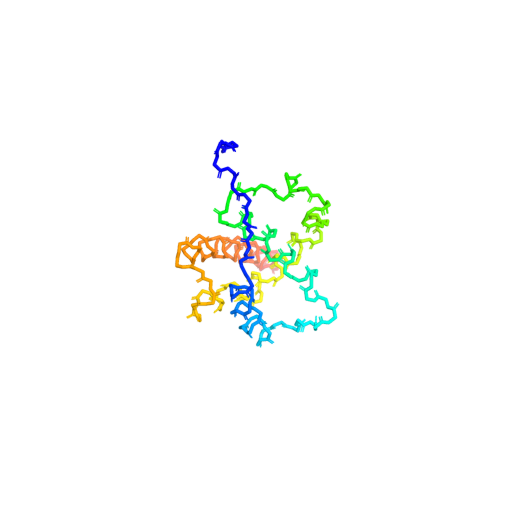P A 1 94 ? -10.601 -1.053 -2.712 1.00 92.06 94 TRP A C 1
ATOM 762 O O . TRP A 1 94 ? -9.853 -1.231 -3.679 1.00 92.06 94 TRP A O 1
ATOM 772 N N . SER A 1 95 ? -11.291 -2.037 -2.134 1.00 91.81 95 SER A N 1
ATOM 773 C CA . SER A 1 95 ? -11.110 -3.464 -2.405 1.00 91.81 95 SER A CA 1
ATOM 774 C C . SER A 1 95 ? -11.169 -3.804 -3.894 1.00 91.81 95 SER A C 1
ATOM 776 O O . SER A 1 95 ? -10.250 -4.430 -4.427 1.00 91.81 95 SER A O 1
ATOM 778 N N . ARG A 1 96 ? -12.192 -3.301 -4.602 1.00 90.50 96 ARG A N 1
ATOM 779 C CA . ARG A 1 96 ? -12.360 -3.527 -6.049 1.00 90.50 96 ARG A CA 1
ATOM 780 C C . ARG A 1 96 ? -11.160 -3.017 -6.854 1.00 90.50 96 ARG A C 1
ATOM 782 O O . ARG A 1 96 ? -10.572 -3.758 -7.639 1.00 90.50 96 ARG A O 1
ATOM 789 N N . LYS A 1 97 ? -10.752 -1.763 -6.625 1.00 92.06 97 LYS A N 1
ATOM 790 C CA . LYS A 1 97 ? -9.645 -1.125 -7.360 1.00 92.06 97 LYS A CA 1
ATOM 791 C C . LYS A 1 97 ? -8.298 -1.794 -7.065 1.00 92.06 97 LYS A C 1
ATOM 793 O O . LYS A 1 97 ? -7.479 -1.957 -7.973 1.00 92.06 97 LYS A O 1
ATOM 798 N N . ILE A 1 98 ? -8.069 -2.186 -5.810 1.00 93.62 98 ILE A N 1
ATOM 799 C CA . ILE A 1 98 ? -6.848 -2.881 -5.378 1.00 93.62 98 ILE A CA 1
ATOM 800 C C . ILE A 1 98 ? -6.746 -4.255 -6.049 1.00 93.62 98 ILE A C 1
ATOM 802 O O . ILE A 1 98 ? -5.686 -4.582 -6.596 1.00 93.62 98 ILE A O 1
ATOM 806 N N . ALA A 1 99 ? -7.833 -5.033 -6.054 1.00 91.06 99 ALA A N 1
ATOM 807 C CA . ALA A 1 99 ? -7.876 -6.349 -6.688 1.00 91.06 99 ALA A CA 1
ATOM 808 C C . ALA A 1 99 ? -7.582 -6.256 -8.195 1.00 91.06 99 ALA A C 1
ATOM 810 O O . ALA A 1 99 ? -6.659 -6.904 -8.692 1.00 91.06 99 ALA A O 1
ATOM 811 N N . GLU A 1 100 ? -8.270 -5.362 -8.912 1.00 90.38 100 GLU A N 1
ATOM 812 C CA . GLU A 1 100 ? -8.089 -5.173 -10.357 1.00 90.38 100 GLU A CA 1
ATOM 813 C C . GLU A 1 100 ? -6.653 -4.783 -10.742 1.00 90.38 100 GLU A C 1
ATOM 815 O O . GLU A 1 100 ? -6.078 -5.325 -11.696 1.00 90.38 100 GLU A O 1
ATOM 820 N N . ARG A 1 101 ? -6.042 -3.834 -10.017 1.00 89.12 101 ARG A N 1
ATOM 821 C CA . ARG A 1 101 ? -4.656 -3.415 -10.283 1.00 89.12 101 ARG A CA 1
ATOM 822 C C . ARG A 1 101 ? -3.655 -4.521 -9.960 1.00 89.12 101 ARG A C 1
ATOM 824 O O . ARG A 1 101 ? -2.722 -4.724 -10.744 1.00 89.12 101 ARG A O 1
ATOM 831 N N . SER A 1 102 ? -3.857 -5.237 -8.855 1.00 90.56 102 SER A N 1
ATOM 832 C CA . SER A 1 102 ? -3.001 -6.359 -8.454 1.00 90.56 102 SER A CA 1
ATOM 833 C C . SER A 1 102 ? -3.030 -7.474 -9.502 1.00 90.56 102 SER A C 1
ATOM 835 O O . SER A 1 102 ? -1.976 -7.937 -9.952 1.00 90.56 102 SER A O 1
ATOM 837 N N . ASP A 1 103 ? -4.220 -7.828 -9.989 1.00 87.50 103 ASP A N 1
ATOM 838 C CA . ASP A 1 103 ? -4.402 -8.834 -11.035 1.00 87.50 103 ASP A CA 1
ATOM 839 C C . ASP A 1 103 ? -3.797 -8.407 -12.367 1.00 87.50 103 ASP A C 1
ATOM 841 O O . ASP A 1 103 ? -3.109 -9.195 -13.023 1.00 87.50 103 ASP A O 1
ATOM 845 N N . ARG A 1 104 ? -3.994 -7.147 -12.775 1.00 86.25 104 ARG A N 1
ATOM 846 C CA . ARG A 1 104 ? -3.386 -6.608 -13.998 1.00 86.25 104 ARG A CA 1
ATOM 847 C C . ARG A 1 104 ? -1.864 -6.730 -13.954 1.00 86.25 104 ARG A C 1
ATOM 849 O O . ARG A 1 104 ? -1.258 -7.160 -14.939 1.00 86.25 104 ARG A O 1
ATOM 856 N N . HIS A 1 105 ? -1.251 -6.368 -12.831 1.00 85.94 105 HIS A N 1
ATOM 857 C CA . HIS A 1 105 ? 0.195 -6.442 -12.656 1.00 85.94 105 HIS A CA 1
ATOM 858 C C . HIS A 1 105 ? 0.688 -7.898 -12.703 1.00 85.94 105 HIS A C 1
ATOM 860 O O . HIS A 1 105 ? 1.611 -8.214 -13.462 1.00 85.94 105 HIS A O 1
ATOM 866 N N . ARG A 1 106 ? 0.017 -8.811 -11.986 1.00 80.00 106 ARG A N 1
ATOM 867 C CA . ARG A 1 106 ? 0.338 -10.248 -11.996 1.00 80.00 106 ARG A CA 1
ATOM 868 C C . ARG A 1 106 ? 0.225 -10.844 -13.402 1.00 80.00 106 ARG A C 1
ATOM 870 O O . ARG A 1 106 ? 1.162 -11.497 -13.864 1.00 80.00 106 ARG A O 1
ATOM 877 N N . ARG A 1 107 ? -0.859 -10.547 -14.129 1.00 79.44 107 ARG A N 1
ATOM 878 C CA . ARG A 1 107 ? -1.079 -11.000 -15.516 1.00 79.44 107 ARG A CA 1
ATOM 879 C C . ARG A 1 107 ? -0.004 -10.476 -16.467 1.00 79.44 107 ARG A C 1
ATOM 881 O O . ARG A 1 107 ? 0.486 -11.228 -17.306 1.00 79.44 107 ARG A O 1
ATOM 888 N N . GLN A 1 108 ? 0.408 -9.210 -16.351 1.00 80.81 108 GLN A N 1
ATOM 889 C CA . GLN A 1 108 ? 1.482 -8.663 -17.190 1.00 80.81 108 GLN A CA 1
ATOM 890 C C . GLN A 1 108 ? 2.820 -9.376 -16.956 1.00 80.81 108 GLN A C 1
ATOM 892 O O . GLN A 1 108 ? 3.513 -9.695 -17.927 1.00 80.81 108 GLN A O 1
ATOM 897 N N . LYS A 1 109 ? 3.176 -9.669 -15.699 1.00 76.94 109 LYS A N 1
ATOM 898 C CA . LYS A 1 109 ? 4.395 -10.426 -15.376 1.00 76.94 109 LYS A CA 1
ATOM 899 C C . LYS A 1 109 ? 4.322 -11.877 -15.844 1.00 76.94 109 LYS A C 1
ATOM 901 O O . LYS A 1 109 ? 5.267 -12.328 -16.489 1.00 76.94 109 LYS A O 1
ATOM 906 N N . GLN A 1 110 ? 3.206 -12.569 -15.605 1.00 74.38 110 GLN A N 1
ATOM 907 C CA . GLN A 1 110 ? 2.996 -13.940 -16.087 1.00 74.38 110 GLN A CA 1
ATOM 908 C C . GLN A 1 110 ? 3.149 -14.014 -17.608 1.00 74.38 110 GLN A C 1
ATOM 910 O O . GLN A 1 110 ? 3.939 -14.810 -18.099 1.00 74.38 110 GLN A O 1
ATOM 915 N N . ARG A 1 111 ? 2.527 -13.096 -18.361 1.00 76.12 111 ARG A N 1
ATOM 916 C CA . ARG A 1 111 ? 2.680 -13.032 -19.826 1.00 76.12 111 ARG A CA 1
ATOM 917 C C . ARG A 1 111 ? 4.133 -12.840 -20.265 1.00 76.12 111 ARG A C 1
ATOM 919 O O . ARG A 1 111 ? 4.554 -13.455 -21.240 1.00 76.12 111 ARG A O 1
ATOM 926 N N . ARG A 1 112 ? 4.910 -11.998 -19.573 1.00 77.44 112 ARG A N 1
ATOM 927 C CA . ARG A 1 112 ? 6.342 -11.801 -19.874 1.00 77.44 112 ARG A CA 1
ATOM 928 C C . ARG A 1 112 ? 7.162 -13.058 -19.577 1.00 77.44 112 ARG A C 1
ATOM 930 O O . ARG A 1 112 ? 8.018 -13.404 -20.384 1.00 77.44 112 ARG A O 1
ATOM 937 N N . ALA A 1 113 ? 6.896 -13.737 -18.461 1.00 76.75 113 ALA A N 1
ATOM 938 C CA . ALA A 1 113 ? 7.564 -14.987 -18.099 1.00 76.75 113 ALA A CA 1
ATOM 939 C C . ALA A 1 113 ? 7.234 -16.110 -19.094 1.00 76.75 113 ALA A C 1
ATOM 941 O O . ALA A 1 113 ? 8.146 -16.755 -19.603 1.00 76.75 113 ALA A O 1
ATOM 942 N N . THR A 1 114 ? 5.957 -16.274 -19.450 1.00 76.69 114 THR A N 1
ATOM 943 C CA . THR A 1 114 ? 5.514 -17.235 -20.466 1.00 76.69 114 THR A CA 1
ATOM 944 C C . THR A 1 114 ? 6.172 -16.959 -21.813 1.00 76.69 114 THR A C 1
ATOM 946 O O . THR A 1 114 ? 6.714 -17.879 -22.403 1.00 76.69 114 THR A O 1
ATOM 949 N N . ARG A 1 115 ? 6.217 -15.700 -22.279 1.00 78.69 115 ARG A N 1
ATOM 950 C CA . ARG A 1 115 ? 6.900 -15.340 -23.538 1.00 78.69 115 ARG A CA 1
ATOM 951 C C . ARG A 1 115 ? 8.388 -15.678 -23.526 1.00 78.69 115 ARG A C 1
ATOM 953 O O . ARG A 1 115 ? 8.892 -16.188 -24.515 1.00 78.69 115 ARG A O 1
ATOM 960 N N . ARG A 1 116 ? 9.086 -15.398 -22.420 1.00 76.75 116 ARG A N 1
ATOM 961 C CA . ARG A 1 116 ? 10.504 -15.761 -22.268 1.00 76.75 116 ARG A CA 1
ATOM 962 C C . ARG A 1 116 ? 10.697 -17.273 -22.311 1.00 76.75 116 ARG A C 1
ATOM 964 O O . ARG A 1 116 ? 11.598 -17.735 -22.990 1.00 76.75 116 ARG A O 1
ATOM 971 N N . ARG A 1 117 ? 9.832 -18.025 -21.625 1.00 77.06 117 ARG A N 1
ATOM 972 C CA . ARG A 1 117 ? 9.867 -19.490 -21.618 1.00 77.06 117 ARG A CA 1
ATOM 973 C C . ARG A 1 117 ? 9.580 -20.080 -22.998 1.00 77.06 117 ARG A C 1
ATOM 975 O O . ARG A 1 117 ? 10.291 -20.982 -23.401 1.00 77.06 117 ARG A O 1
ATOM 982 N N . VAL A 1 118 ? 8.577 -19.566 -23.712 1.00 78.31 118 VAL A N 1
ATOM 983 C CA . VAL A 1 118 ? 8.273 -19.984 -25.091 1.00 78.31 118 VAL A CA 1
ATOM 984 C C . VAL A 1 118 ? 9.466 -19.709 -26.000 1.00 78.31 118 VAL A C 1
ATOM 986 O O . VAL A 1 118 ? 9.886 -20.613 -26.700 1.00 78.31 118 VAL A O 1
ATOM 989 N N . LYS A 1 119 ? 10.075 -18.519 -25.910 1.00 79.19 119 LYS A N 1
ATOM 990 C CA . LYS A 1 119 ? 11.267 -18.190 -26.696 1.00 79.19 119 LYS A CA 1
ATOM 991 C C . LYS A 1 119 ? 12.429 -19.158 -26.441 1.00 79.19 119 LYS A C 1
ATOM 993 O O . LYS A 1 119 ? 13.015 -19.626 -27.396 1.00 79.19 119 LYS A O 1
ATOM 998 N N . LEU A 1 120 ? 12.721 -19.479 -25.178 1.00 78.62 120 LEU A N 1
ATOM 999 C CA . LEU A 1 120 ? 13.772 -20.449 -24.838 1.00 78.62 120 LEU A CA 1
ATOM 1000 C C . LEU A 1 120 ? 13.487 -21.835 -25.443 1.00 78.62 120 LEU A C 1
ATOM 1002 O O . LEU A 1 120 ? 14.370 -22.430 -26.034 1.00 78.62 120 LEU A O 1
ATOM 1006 N N . LEU A 1 121 ? 12.239 -22.313 -25.352 1.00 77.75 121 LEU A N 1
ATOM 1007 C CA . LEU A 1 121 ? 11.838 -23.606 -25.925 1.00 77.75 121 LEU A CA 1
ATOM 1008 C C . LEU A 1 121 ? 11.828 -23.623 -27.465 1.00 77.75 121 LEU A C 1
ATOM 1010 O O . LEU A 1 121 ? 11.928 -24.697 -28.054 1.00 77.75 121 LEU A O 1
ATOM 1014 N N . ASP A 1 122 ? 11.632 -22.468 -28.106 1.00 76.38 122 ASP A N 1
ATOM 1015 C CA . ASP A 1 122 ? 11.722 -22.319 -29.562 1.00 76.38 122 ASP A CA 1
ATOM 1016 C C . ASP A 1 122 ? 13.186 -22.216 -30.026 1.00 76.38 122 ASP A C 1
ATOM 1018 O O . ASP A 1 122 ? 13.515 -22.781 -31.065 1.00 76.38 122 ASP A O 1
ATOM 1022 N N . ASP A 1 123 ? 14.055 -21.546 -29.258 1.00 71.19 123 ASP A N 1
ATOM 1023 C CA . ASP A 1 123 ? 15.499 -21.448 -29.526 1.00 71.19 123 ASP A CA 1
ATOM 1024 C C . ASP A 1 123 ? 16.169 -22.842 -29.404 1.00 71.19 123 ASP A C 1
ATOM 1026 O O . ASP A 1 123 ? 16.923 -23.226 -30.294 1.00 71.19 123 ASP A O 1
ATOM 1030 N N . ASP A 1 124 ? 15.796 -23.655 -28.402 1.00 67.31 124 ASP A N 1
ATOM 1031 C CA . ASP A 1 124 ? 16.295 -25.035 -28.199 1.00 67.31 124 ASP A CA 1
ATOM 1032 C C . ASP A 1 124 ? 15.845 -26.036 -29.294 1.00 67.31 124 ASP A C 1
ATOM 1034 O O . ASP A 1 124 ? 16.320 -27.168 -29.343 1.00 67.31 124 ASP A O 1
ATOM 1038 N N . ARG A 1 125 ? 14.882 -25.672 -30.156 1.00 58.56 125 ARG A N 1
ATOM 1039 C CA . ARG A 1 125 ? 14.335 -26.562 -31.203 1.00 58.56 125 ARG A CA 1
ATOM 1040 C C . ARG A 1 125 ? 15.154 -26.544 -32.500 1.00 58.56 125 ARG A C 1
ATOM 1042 O O . ARG A 1 125 ? 14.909 -27.372 -33.376 1.00 58.56 125 ARG A O 1
ATOM 1049 N N . TRP A 1 126 ? 16.071 -25.591 -32.648 1.00 56.62 126 TRP A N 1
ATOM 1050 C CA . TRP A 1 126 ? 16.858 -25.388 -33.870 1.00 56.62 126 TRP A CA 1
ATOM 1051 C C . TRP A 1 126 ? 18.351 -25.743 -33.723 1.00 56.62 126 TRP A C 1
ATOM 1053 O O . TRP A 1 126 ? 19.127 -25.404 -34.617 1.00 56.62 126 TRP A O 1
ATOM 1063 N N . GLU A 1 127 ? 18.737 -26.440 -32.649 1.00 47.97 127 GLU A N 1
ATOM 1064 C CA . GLU A 1 127 ? 20.033 -27.133 -32.494 1.00 47.97 127 GLU A CA 1
ATOM 1065 C C . GLU A 1 127 ? 19.901 -28.635 -32.790 1.00 47.97 127 GLU A C 1
ATOM 1067 O O . GLU A 1 127 ? 20.840 -29.190 -33.409 1.00 47.97 127 GLU A O 1
#